Protein AF-A0A1Y2K9V8-F1 (afdb_monomer)

Sequence (114 aa):
MLRTIYGKGIRYCSYVYDFGDNWLHKIEIEGSEAIDPNSRYPHLVTGKRRCPPEDVGGILGYHGFLEAIKDINHPEHGAWMEWSDGQFDPEEFDRDAINSSLALWYDQFSERNS

Nearest PDB structures (foldseek):
  2i1s-assembly1_A  TM=9.452E-01  e=1.992E-06  Methanosarcina mazei Go1
  2i1s-assembly2_B  TM=9.538E-01  e=2.353E-05  Methanosarcina mazei Go1

InterPro domains:
  IPR012912 Plasmid pRiA4b, Orf3-like domain [PF07929] (8-96)
  IPR012912 Plasmid pRiA4b, Orf3-like domain [PTHR41878] (13-101)
  IPR024047 MM3350-like superfamily [G3DSA:3.10.290.30] (2-100)
  IPR024047 MM3350-like superfamily [SSF159941] (9-99)

Mean predicted aligned error: 4.98 Å

pLDDT: mean 91.46, std 7.42, range [55.88, 97.31]

Foldseek 3Di:
DVVVCVVVVNFWDWDFDDPQQGDIDIDGHPDDDDDDPVDFPDADPDDWWDDQDPPCRHPVSSVVLVVLCVDPPPPCVVVSCVVVVVDDDRGDDDRVVVRVVSVVVRVVVVVVVD

Structure (mmCIF, N/CA/C/O backbone):
data_AF-A0A1Y2K9V8-F1
#
_entry.id   AF-A0A1Y2K9V8-F1
#
loop_
_atom_site.group_PDB
_atom_site.id
_atom_site.type_symbol
_atom_site.label_atom_id
_atom_site.label_alt_id
_atom_site.label_comp_id
_atom_site.label_asym_id
_atom_site.label_entity_id
_atom_site.label_seq_id
_atom_site.pdbx_PDB_ins_code
_atom_site.Cartn_x
_atom_site.Cartn_y
_atom_site.Cartn_z
_atom_site.occupancy
_atom_site.B_iso_or_equiv
_atom_site.auth_seq_id
_atom_site.auth_comp_id
_atom_site.auth_asym_id
_atom_site.auth_atom_id
_atom_site.pdbx_PDB_model_num
ATOM 1 N N . MET A 1 1 ? -3.940 8.535 21.988 1.00 61.41 1 MET A N 1
ATOM 2 C CA . MET A 1 1 ? -3.791 9.479 20.858 1.00 61.41 1 MET A CA 1
ATOM 3 C C . MET A 1 1 ? -4.987 9.417 19.902 1.00 61.41 1 MET A C 1
ATOM 5 O O . MET A 1 1 ? -5.745 10.377 19.877 1.00 61.41 1 MET A O 1
ATOM 9 N N . LEU A 1 2 ? -5.250 8.296 19.212 1.00 70.81 2 LEU A N 1
ATOM 10 C CA . LEU A 1 2 ? -6.389 8.165 18.275 1.00 70.81 2 LEU A CA 1
ATOM 11 C C . LEU A 1 2 ? -7.772 8.366 18.923 1.00 70.81 2 LEU A C 1
ATOM 13 O O . LEU A 1 2 ? -8.585 9.124 18.405 1.00 70.81 2 LEU A O 1
ATOM 17 N N . ARG A 1 3 ? -8.022 7.796 20.111 1.00 71.06 3 ARG A N 1
ATOM 18 C CA . ARG A 1 3 ? -9.288 7.999 20.849 1.00 71.06 3 ARG A CA 1
ATOM 19 C C . ARG A 1 3 ? -9.567 9.473 21.174 1.00 71.06 3 ARG A C 1
ATOM 21 O O . ARG A 1 3 ? -10.711 9.909 21.148 1.00 71.06 3 ARG A O 1
ATOM 28 N N . THR A 1 4 ? -8.519 10.250 21.449 1.00 76.44 4 THR A N 1
ATOM 29 C CA . THR A 1 4 ? -8.615 11.695 21.708 1.00 76.44 4 THR A CA 1
ATOM 30 C C . THR A 1 4 ? -8.966 12.463 20.436 1.00 76.44 4 THR A C 1
ATOM 32 O O . THR A 1 4 ? -9.789 13.369 20.482 1.00 76.44 4 THR A O 1
ATOM 35 N N . ILE A 1 5 ? -8.362 12.092 19.304 1.00 79.50 5 ILE A N 1
ATOM 36 C CA . ILE A 1 5 ? -8.638 12.678 17.985 1.00 79.50 5 ILE A CA 1
ATOM 37 C C . ILE A 1 5 ? -10.096 12.400 17.592 1.00 79.50 5 ILE A C 1
ATOM 39 O O . ILE A 1 5 ? -10.843 13.332 17.298 1.00 79.50 5 ILE A O 1
ATOM 43 N N . TYR A 1 6 ? -10.539 11.148 17.715 1.00 81.81 6 TYR A N 1
ATOM 44 C CA . TYR A 1 6 ? -11.922 10.754 17.445 1.00 81.81 6 TYR A CA 1
ATOM 45 C C . TYR A 1 6 ? -12.932 11.434 18.385 1.00 81.81 6 TYR A C 1
ATOM 47 O O . TYR A 1 6 ? -13.976 11.915 17.939 1.00 81.81 6 TYR A O 1
ATOM 55 N N . GLY A 1 7 ? -12.608 11.544 19.680 1.00 82.19 7 GLY A N 1
ATOM 56 C CA . GLY A 1 7 ? -13.429 12.250 20.669 1.00 82.19 7 GLY A CA 1
ATOM 57 C C . GLY A 1 7 ? -13.557 13.756 20.409 1.00 82.19 7 GLY A C 1
ATOM 58 O O . GLY A 1 7 ? -14.557 14.354 20.789 1.00 82.19 7 GLY A O 1
ATOM 59 N N . LYS A 1 8 ? -12.593 14.362 19.703 1.00 86.88 8 LYS A N 1
ATOM 60 C CA . LYS A 1 8 ? -12.651 15.757 19.230 1.00 86.88 8 LYS A CA 1
ATOM 61 C C . LYS A 1 8 ? -13.478 15.936 17.947 1.00 86.88 8 LYS A C 1
ATOM 63 O O . LYS A 1 8 ? -13.493 17.027 17.389 1.00 86.88 8 LYS A O 1
ATOM 68 N N . GLY A 1 9 ? -14.139 14.884 17.463 1.00 87.69 9 GLY A N 1
ATOM 69 C CA . GLY A 1 9 ? -14.950 14.923 16.243 1.00 87.69 9 GLY A CA 1
ATOM 70 C C . GLY A 1 9 ? -14.146 14.806 14.946 1.00 87.69 9 GLY A C 1
ATOM 71 O O . GLY A 1 9 ? -14.730 14.875 13.870 1.00 87.69 9 GLY A O 1
ATOM 72 N N . ILE A 1 10 ? -12.829 14.591 15.016 1.00 90.19 10 ILE A N 1
ATOM 73 C CA . ILE A 1 10 ? -12.015 14.350 13.821 1.00 90.19 10 ILE A CA 1
ATOM 74 C C . ILE A 1 10 ? -12.344 12.947 13.300 1.00 90.19 10 ILE A C 1
ATOM 76 O O . ILE A 1 10 ? -12.396 11.978 14.065 1.00 90.19 10 ILE A O 1
ATOM 80 N N . ARG A 1 11 ? -12.605 12.857 11.996 1.00 91.06 11 ARG A N 1
ATOM 81 C CA . ARG A 1 11 ? -12.973 11.612 11.306 1.00 91.06 11 ARG A CA 1
ATOM 82 C C . ARG A 1 11 ? -12.023 11.239 10.180 1.00 91.06 11 ARG A C 1
ATOM 84 O O . ARG A 1 11 ? -12.023 10.092 9.769 1.00 91.06 11 ARG A O 1
ATOM 91 N N . T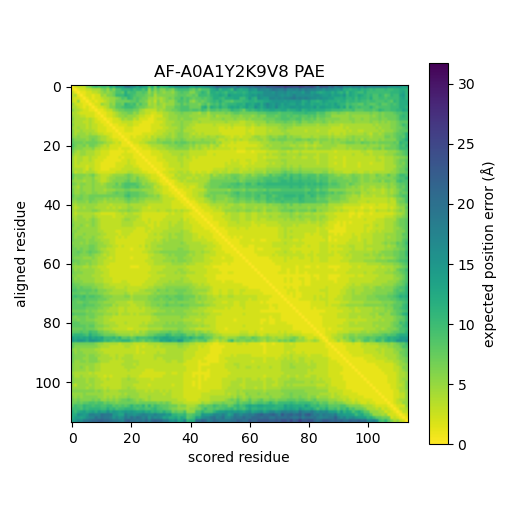YR A 1 12 ? -11.197 12.172 9.720 1.00 93.38 12 TYR A N 1
ATOM 92 C CA . TYR A 1 12 ? -10.247 11.942 8.643 1.00 93.38 12 TYR A CA 1
ATOM 93 C C . TYR A 1 12 ? -8.903 12.597 8.956 1.00 93.38 12 TYR A C 1
ATOM 95 O O . TYR A 1 12 ? -8.846 13.655 9.587 1.00 93.38 12 TYR A O 1
ATOM 103 N N . CYS A 1 13 ? -7.824 11.984 8.486 1.00 93.56 13 CYS A N 1
ATOM 104 C CA . CYS A 1 13 ? -6.521 12.620 8.364 1.00 93.56 13 CYS A CA 1
ATOM 105 C C . CYS A 1 13 ? -5.809 12.129 7.104 1.00 93.56 13 CYS A C 1
ATOM 107 O O . CYS A 1 13 ? -6.119 11.065 6.568 1.00 93.56 13 CYS A O 1
ATOM 109 N N . SER A 1 14 ? -4.857 12.924 6.633 1.00 94.94 14 SER A N 1
ATOM 110 C CA . SER A 1 14 ? -3.952 12.518 5.566 1.00 94.94 14 SER A CA 1
ATOM 111 C C . SER A 1 14 ? -2.610 12.123 6.165 1.00 94.94 14 SER A C 1
ATOM 113 O O . SER A 1 14 ? -2.130 12.773 7.096 1.00 94.94 14 SER A O 1
ATOM 115 N N . TYR A 1 15 ? -2.009 11.076 5.621 1.00 93.81 15 TYR A N 1
ATOM 116 C CA . TYR A 1 15 ? -0.691 10.590 5.988 1.00 93.81 15 TYR A CA 1
ATOM 117 C C . TYR A 1 15 ? 0.172 10.529 4.733 1.00 93.81 15 TYR A C 1
ATOM 119 O O . TYR A 1 15 ? -0.216 9.892 3.760 1.00 93.81 15 TYR A O 1
ATOM 127 N N . VAL A 1 16 ? 1.307 11.224 4.750 1.00 95.81 16 VAL A N 1
ATOM 128 C CA . VAL A 1 16 ? 2.312 11.116 3.692 1.00 95.81 16 VAL A CA 1
ATOM 129 C C . VAL A 1 16 ? 3.337 10.085 4.138 1.00 95.81 16 VAL A C 1
ATOM 131 O O . VAL A 1 16 ? 3.973 10.264 5.180 1.00 95.81 16 VAL A O 1
ATOM 134 N N . TYR A 1 17 ? 3.454 9.016 3.362 1.00 92.88 17 TYR A N 1
ATOM 135 C CA . TYR A 1 17 ? 4.492 8.004 3.481 1.00 92.88 17 TYR A CA 1
ATOM 136 C C . TYR A 1 17 ? 5.520 8.201 2.371 1.00 92.88 17 TYR A C 1
ATOM 138 O O . TYR A 1 17 ? 5.136 8.557 1.262 1.00 92.88 17 TYR A O 1
ATOM 146 N N . ASP A 1 18 ? 6.792 7.979 2.707 1.00 90.62 18 ASP A N 1
ATOM 147 C CA . ASP A 1 18 ? 7.958 8.231 1.859 1.00 90.62 18 ASP A CA 1
ATOM 148 C C . ASP A 1 18 ? 7.982 9.643 1.234 1.00 90.62 18 ASP A C 1
ATOM 150 O O . ASP A 1 18 ? 7.241 9.979 0.318 1.00 90.62 18 ASP A O 1
ATOM 154 N N . PHE A 1 19 ? 8.867 10.513 1.723 1.00 90.06 19 PHE A N 1
ATOM 155 C CA . PHE A 1 19 ? 8.978 11.870 1.179 1.00 90.06 19 PHE A CA 1
ATOM 156 C C . PHE A 1 19 ? 9.642 11.933 -0.205 1.00 90.06 19 PHE A C 1
ATOM 158 O O . PHE A 1 19 ? 9.616 13.005 -0.810 1.00 90.06 19 PHE A O 1
ATOM 165 N N . GLY A 1 20 ? 10.214 10.830 -0.701 1.00 92.56 20 GLY A N 1
ATOM 166 C CA . GLY A 1 20 ? 10.619 10.687 -2.098 1.00 92.56 20 GLY A CA 1
ATOM 167 C C . GLY A 1 20 ? 9.400 10.520 -3.002 1.00 92.56 20 GLY A C 1
ATOM 168 O O . GLY A 1 20 ? 9.080 11.419 -3.781 1.00 92.56 20 GLY A O 1
ATOM 169 N N . ASP A 1 21 ? 8.683 9.408 -2.840 1.00 92.94 21 ASP A N 1
ATOM 170 C CA . ASP A 1 21 ? 7.552 9.034 -3.700 1.00 92.94 21 ASP A CA 1
ATOM 171 C C . ASP A 1 21 ? 6.228 9.747 -3.366 1.00 92.94 21 ASP A C 1
ATOM 173 O O . ASP A 1 21 ? 5.307 9.809 -4.188 1.00 92.94 21 ASP A O 1
ATOM 177 N N . ASN A 1 22 ? 6.142 10.346 -2.177 1.00 94.38 22 ASN A N 1
ATOM 178 C CA . ASN A 1 22 ? 5.038 11.171 -1.691 1.00 94.38 22 ASN A CA 1
ATOM 179 C C . ASN A 1 22 ? 3.677 10.447 -1.712 1.00 94.38 22 ASN A C 1
ATOM 181 O O . ASN A 1 22 ? 2.665 10.975 -2.192 1.00 94.38 22 ASN A O 1
ATOM 185 N N . TRP A 1 23 ? 3.636 9.235 -1.154 1.00 95.44 23 TRP A N 1
ATOM 186 C CA . TRP A 1 23 ? 2.417 8.439 -1.037 1.00 95.44 23 TRP A CA 1
ATOM 187 C C . TRP A 1 23 ? 1.436 9.073 -0.053 1.00 95.44 23 TRP A C 1
ATOM 189 O O . TRP A 1 23 ? 1.628 9.055 1.162 1.00 95.44 23 TRP A O 1
ATOM 199 N N . LEU A 1 24 ? 0.345 9.635 -0.577 1.00 95.00 24 LEU A N 1
ATOM 200 C CA . LEU A 1 24 ? -0.697 10.265 0.227 1.00 95.00 24 LEU A CA 1
ATOM 201 C C . LEU A 1 24 ? -1.814 9.270 0.565 1.00 95.00 24 LEU A C 1
ATOM 203 O O . LEU A 1 24 ? -2.699 8.998 -0.246 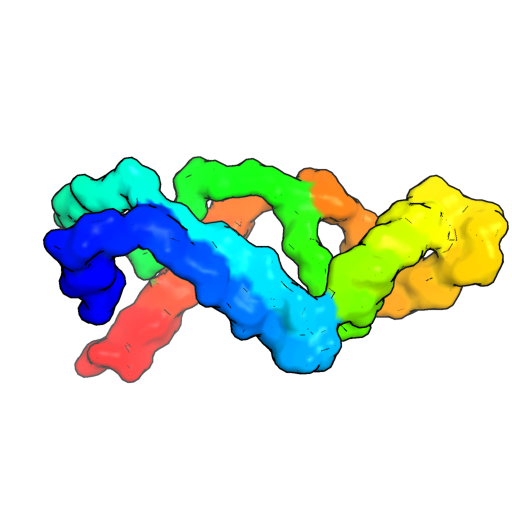1.00 95.00 24 LEU A O 1
ATOM 207 N N . HIS A 1 25 ? -1.829 8.791 1.803 1.00 94.81 25 HIS A N 1
ATOM 208 C CA . HIS A 1 25 ? -2.896 7.957 2.342 1.00 94.81 25 HIS A CA 1
ATOM 209 C C . HIS A 1 25 ? -3.975 8.811 3.008 1.00 94.81 25 HIS A C 1
ATOM 211 O O . HIS A 1 25 ? -3.694 9.628 3.886 1.00 94.81 25 HIS A O 1
ATOM 217 N N . LYS A 1 26 ? -5.238 8.581 2.643 1.00 95.94 26 LYS A N 1
ATOM 218 C CA . LYS A 1 26 ? -6.389 9.071 3.409 1.00 95.94 26 LYS A CA 1
ATOM 219 C C . LYS A 1 26 ? -6.746 8.028 4.465 1.00 95.94 26 LYS A C 1
ATOM 221 O O . LYS A 1 26 ? -7.076 6.897 4.123 1.00 95.94 26 LYS A O 1
ATOM 226 N N . ILE A 1 27 ? -6.727 8.423 5.732 1.00 95.00 27 ILE A N 1
ATOM 227 C CA . ILE A 1 27 ? -7.166 7.599 6.858 1.00 95.00 27 ILE A CA 1
ATOM 228 C C . ILE A 1 27 ? -8.513 8.135 7.329 1.00 95.00 27 ILE A C 1
ATOM 230 O O . ILE A 1 27 ? -8.644 9.324 7.621 1.00 95.00 27 ILE A O 1
ATOM 234 N N . GLU A 1 28 ? -9.508 7.259 7.409 1.00 94.62 28 GLU A N 1
ATOM 235 C CA . GLU A 1 28 ? -10.864 7.585 7.843 1.00 94.62 28 GLU A CA 1
ATOM 236 C C . GLU A 1 28 ? -11.269 6.697 9.022 1.00 94.62 28 GLU A C 1
ATOM 238 O O . GLU A 1 28 ? -10.993 5.500 9.038 1.00 94.62 28 GLU A O 1
ATOM 243 N N . ILE A 1 29 ? -11.888 7.300 10.038 1.00 93.00 29 ILE A N 1
ATOM 244 C CA . ILE A 1 29 ? -12.396 6.596 11.213 1.00 93.00 29 ILE A CA 1
ATOM 245 C C . ILE A 1 29 ? -13.898 6.407 11.030 1.00 93.00 29 ILE A C 1
ATOM 247 O O . ILE A 1 29 ? -14.679 7.332 11.264 1.00 93.00 29 ILE A O 1
ATOM 251 N N . GLU A 1 30 ? -14.284 5.198 10.638 1.00 91.25 30 GLU A N 1
ATOM 252 C CA . GLU A 1 30 ? -15.679 4.837 10.361 1.00 91.25 30 GLU A CA 1
ATOM 253 C C . GLU A 1 30 ? -16.491 4.575 11.639 1.00 91.25 30 GLU A C 1
ATOM 255 O O . GLU A 1 30 ? -17.707 4.755 11.663 1.00 91.25 30 GLU A O 1
ATOM 260 N N . GLY A 1 31 ? -15.826 4.203 12.736 1.00 87.50 31 GLY A N 1
ATOM 261 C CA . GLY A 1 31 ? -16.486 3.909 14.002 1.00 87.50 31 GLY A CA 1
ATOM 262 C C . GLY A 1 31 ? -15.515 3.550 15.121 1.00 87.50 31 GLY A C 1
ATOM 263 O O . GLY A 1 31 ? -14.296 3.648 14.984 1.00 87.50 31 GLY A O 1
ATOM 264 N N . SER A 1 32 ? -16.074 3.148 16.260 1.00 87.38 32 SER A N 1
ATOM 265 C CA . SER A 1 32 ? -15.312 2.631 17.395 1.00 87.38 32 SER A CA 1
ATOM 266 C C . SER A 1 32 ? -16.126 1.576 18.125 1.00 87.38 32 SER A C 1
ATOM 268 O O . SER A 1 32 ? -17.263 1.850 18.510 1.00 87.38 32 SER A O 1
ATOM 270 N N . GLU A 1 33 ? -15.519 0.426 18.381 1.00 86.69 33 GLU A N 1
ATOM 271 C CA . GLU A 1 33 ? -16.138 -0.682 19.105 1.00 86.69 33 GLU A CA 1
ATOM 272 C C . GLU A 1 33 ? -15.364 -0.988 20.391 1.00 86.69 33 GLU A C 1
ATOM 274 O O . GLU A 1 33 ? -14.251 -0.493 20.607 1.00 86.69 33 GLU A O 1
ATOM 279 N N . ALA A 1 34 ? -15.979 -1.764 21.285 1.00 87.81 34 ALA A N 1
ATOM 280 C CA . ALA A 1 34 ? -15.285 -2.270 22.461 1.00 87.81 34 ALA A CA 1
ATOM 281 C C . ALA A 1 34 ? -14.202 -3.271 22.032 1.00 87.81 34 ALA A C 1
ATOM 283 O O . ALA A 1 34 ? -14.402 -4.048 21.103 1.00 87.81 34 ALA A O 1
ATOM 284 N N . ILE A 1 35 ? -13.061 -3.252 22.723 1.00 88.75 35 ILE A N 1
ATOM 285 C CA . ILE A 1 35 ? -11.984 -4.220 22.492 1.00 88.75 35 ILE A CA 1
ATOM 286 C C . ILE A 1 35 ? -12.478 -5.600 22.927 1.00 88.75 35 ILE A C 1
ATOM 288 O O . ILE A 1 35 ? -12.924 -5.756 24.065 1.00 88.75 35 ILE A O 1
ATOM 292 N N . ASP A 1 36 ? -12.356 -6.592 22.049 1.00 90.69 36 ASP A N 1
ATOM 293 C CA . ASP A 1 36 ? -12.521 -7.992 22.427 1.00 90.69 36 ASP A CA 1
ATOM 294 C C . ASP A 1 36 ? -11.203 -8.510 23.031 1.00 90.69 36 ASP A C 1
ATOM 296 O O . ASP A 1 36 ? -10.191 -8.550 22.327 1.00 90.69 36 ASP A O 1
ATOM 300 N N . PRO A 1 37 ? -11.179 -8.911 24.317 1.00 87.88 37 PRO A N 1
ATOM 301 C CA . PRO A 1 37 ? -9.963 -9.385 24.974 1.00 87.88 37 PRO A CA 1
ATOM 302 C C . PRO A 1 37 ? -9.420 -10.698 24.391 1.00 87.88 37 PRO A C 1
ATOM 304 O O . PRO A 1 37 ? -8.274 -11.042 24.667 1.00 87.88 37 PRO A O 1
ATOM 307 N N . ASN A 1 38 ? -10.216 -11.430 23.606 1.00 88.56 38 ASN A N 1
ATOM 308 C CA . ASN A 1 38 ? -9.788 -12.673 22.963 1.00 88.56 38 ASN A CA 1
ATOM 309 C C . ASN A 1 38 ? -9.275 -12.462 21.531 1.00 88.56 38 ASN A C 1
ATOM 311 O O . ASN A 1 38 ? -8.777 -13.404 20.912 1.00 88.56 38 ASN A O 1
ATOM 315 N N . SER A 1 39 ? -9.390 -11.244 20.997 1.00 88.75 39 SER A N 1
ATOM 316 C CA . SER A 1 39 ? -8.963 -10.909 19.643 1.00 88.75 39 SER A CA 1
ATOM 317 C C . SER A 1 39 ? -7.531 -10.379 19.614 1.00 88.75 39 SER A C 1
ATOM 319 O O . SER A 1 39 ? -7.097 -9.628 20.487 1.00 88.75 39 SER A O 1
ATOM 321 N N . ARG A 1 40 ? -6.798 -10.734 18.556 1.00 89.31 40 ARG A N 1
ATOM 322 C CA . ARG A 1 40 ? -5.489 -10.150 18.241 1.00 89.31 40 ARG A CA 1
ATOM 323 C C . ARG A 1 40 ? -5.681 -8.937 17.334 1.00 89.31 40 ARG A C 1
ATOM 325 O O . ARG A 1 40 ? -6.465 -8.985 16.385 1.00 89.31 40 ARG A O 1
ATOM 332 N N . TYR A 1 41 ? -4.963 -7.856 17.626 1.00 90.56 41 TYR A N 1
ATOM 333 C CA . TYR A 1 41 ? -5.028 -6.611 16.861 1.00 90.56 41 TYR A CA 1
ATOM 334 C C . TYR A 1 41 ? -3.632 -6.185 16.389 1.00 90.56 41 TYR A C 1
ATOM 336 O O . TYR A 1 41 ? -2.676 -6.330 17.146 1.00 90.56 41 TYR A O 1
ATOM 344 N N . PRO A 1 42 ? -3.507 -5.582 15.197 1.00 92.94 42 PRO A N 1
ATOM 345 C CA . PRO A 1 42 ? -4.576 -5.302 14.235 1.00 92.94 42 PRO A CA 1
ATOM 346 C C . PRO A 1 42 ? -5.009 -6.557 13.455 1.00 92.94 42 PRO A C 1
ATOM 348 O O . PRO A 1 42 ? -4.258 -7.521 13.355 1.00 92.94 42 PRO A O 1
ATOM 351 N N . HIS A 1 43 ? -6.207 -6.522 12.870 1.00 91.75 43 HIS A N 1
ATOM 352 C CA . HIS A 1 43 ? -6.642 -7.494 11.866 1.00 91.75 43 HIS A CA 1
ATOM 353 C C . HIS A 1 43 ? -7.318 -6.774 10.697 1.00 91.75 43 HIS A C 1
ATOM 355 O O . HIS A 1 43 ? -7.974 -5.744 10.861 1.00 91.75 43 HIS A O 1
ATOM 361 N N . LEU A 1 44 ? -7.150 -7.325 9.503 1.00 94.81 44 LEU A N 1
ATOM 362 C CA . LEU A 1 44 ? -7.714 -6.825 8.264 1.00 94.81 44 LEU A CA 1
ATOM 363 C C . LEU A 1 44 ? -9.155 -7.326 8.095 1.00 94.81 44 LEU A C 1
ATOM 365 O O . LEU A 1 44 ? -9.417 -8.525 7.915 1.00 94.81 44 LEU A O 1
ATOM 369 N N . VAL A 1 45 ? -10.101 -6.387 8.120 1.00 94.00 45 VAL A N 1
ATOM 370 C CA . VAL A 1 45 ? -11.528 -6.664 7.889 1.00 94.00 45 VAL A CA 1
ATOM 371 C C . VAL A 1 45 ? -11.806 -6.853 6.399 1.00 94.00 45 VAL A C 1
ATOM 373 O O . VAL A 1 45 ? -12.432 -7.832 6.007 1.00 94.00 45 VAL A O 1
ATOM 376 N N . THR A 1 46 ? -11.312 -5.938 5.567 1.00 95.06 46 THR A N 1
ATOM 377 C CA . THR A 1 46 ? -11.500 -5.946 4.114 1.00 95.06 46 THR A CA 1
ATOM 378 C C . THR A 1 46 ? -10.363 -5.199 3.424 1.00 95.06 46 THR A C 1
ATOM 380 O O . THR A 1 46 ? -9.657 -4.415 4.056 1.00 95.06 46 THR A O 1
ATOM 383 N N . GLY A 1 47 ? -10.195 -5.433 2.129 1.00 95.25 47 GLY A N 1
ATOM 384 C CA . GLY A 1 47 ? -9.217 -4.763 1.286 1.00 95.25 47 GLY A CA 1
ATOM 385 C C . GLY A 1 47 ? -9.341 -5.235 -0.156 1.00 95.25 47 GLY A C 1
ATOM 386 O O . GLY A 1 47 ? -10.181 -6.076 -0.479 1.00 95.25 47 GLY A O 1
A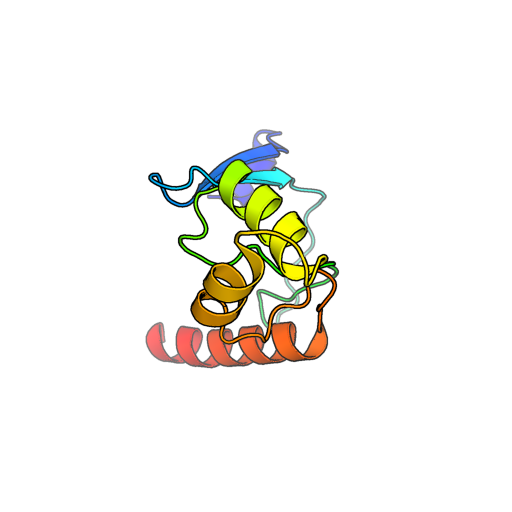TOM 387 N N . LYS A 1 48 ? -8.540 -4.640 -1.032 1.00 96.69 48 LYS A N 1
ATOM 388 C CA . LYS A 1 48 ? -8.464 -5.019 -2.440 1.00 96.69 48 LYS A CA 1
ATOM 389 C C . LYS A 1 48 ? -7.159 -4.526 -3.035 1.00 96.69 48 LYS A C 1
ATOM 391 O O . LYS A 1 48 ? -6.706 -3.447 -2.646 1.00 96.69 48 LYS A O 1
ATOM 396 N N . ARG A 1 49 ? -6.707 -5.242 -4.067 1.00 96.38 49 ARG A N 1
ATOM 397 C CA . ARG A 1 49 ? -5.544 -4.915 -4.898 1.00 96.38 49 ARG A CA 1
ATOM 398 C C . ARG A 1 49 ? -4.233 -4.957 -4.117 1.00 96.38 49 ARG A C 1
ATOM 400 O O . ARG A 1 49 ? -4.203 -4.821 -2.891 1.00 96.38 49 ARG A O 1
ATOM 407 N N . ARG A 1 50 ? -3.144 -5.123 -4.853 1.00 95.19 50 ARG A N 1
ATOM 408 C CA . ARG A 1 50 ? -1.796 -5.108 -4.299 1.00 95.19 50 ARG A CA 1
ATOM 409 C C . ARG A 1 50 ? -1.364 -3.669 -4.031 1.00 95.19 50 ARG A C 1
ATOM 411 O O . ARG A 1 50 ? -1.711 -2.754 -4.781 1.00 95.19 50 ARG A O 1
ATOM 418 N N . CYS A 1 51 ? -0.603 -3.462 -2.958 1.00 93.38 51 CYS A N 1
ATOM 419 C CA . CYS A 1 51 ? 0.051 -2.179 -2.703 1.00 93.38 51 CYS A CA 1
ATOM 420 C C . CYS A 1 51 ? 1.032 -1.857 -3.849 1.00 93.38 51 CYS A C 1
ATOM 422 O O . CYS A 1 51 ? 1.657 -2.791 -4.366 1.00 93.38 51 CYS A O 1
ATOM 424 N N . PRO A 1 52 ? 1.191 -0.580 -4.255 1.00 94.62 52 PRO A N 1
ATOM 425 C CA . PRO A 1 52 ? 2.300 -0.191 -5.118 1.00 94.62 52 PRO A CA 1
ATOM 426 C C . PRO A 1 52 ? 3.633 -0.704 -4.551 1.00 94.62 52 PRO A C 1
ATOM 428 O O . PRO A 1 52 ? 3.790 -0.702 -3.326 1.00 94.62 52 PRO A O 1
ATOM 431 N N . PRO A 1 53 ? 4.564 -1.174 -5.400 1.00 94.12 53 PRO A N 1
ATOM 432 C CA . PRO A 1 53 ? 5.914 -1.496 -4.956 1.00 94.12 53 PRO A CA 1
ATOM 433 C C . PRO A 1 53 ? 6.597 -0.270 -4.340 1.00 94.12 53 PRO A C 1
ATOM 435 O O . PRO A 1 53 ? 6.350 0.857 -4.775 1.00 94.12 53 PRO A O 1
ATOM 438 N N . GLU A 1 54 ? 7.461 -0.502 -3.355 1.00 93.00 54 GLU A N 1
ATOM 439 C CA . GLU A 1 54 ? 8.342 0.539 -2.816 1.00 93.00 54 GLU A CA 1
ATOM 440 C C . GLU A 1 54 ? 9.261 1.086 -3.917 1.00 93.00 54 GLU A C 1
ATOM 442 O O . GLU A 1 54 ? 9.608 0.363 -4.856 1.00 93.00 54 GLU A O 1
ATOM 447 N N . ASP A 1 55 ? 9.639 2.361 -3.803 1.00 93.75 55 ASP A N 1
ATOM 448 C CA . ASP A 1 55 ? 10.576 3.054 -4.700 1.00 93.75 55 ASP A CA 1
ATOM 449 C C . ASP A 1 55 ? 10.199 3.024 -6.201 1.00 93.75 55 ASP A C 1
ATOM 451 O O . ASP A 1 55 ? 11.047 3.210 -7.077 1.00 93.75 55 ASP A O 1
ATOM 455 N N . VAL A 1 56 ? 8.923 2.795 -6.535 1.00 95.06 56 VAL A N 1
ATOM 456 C CA . VAL A 1 56 ? 8.443 2.763 -7.931 1.00 95.06 56 VAL A CA 1
ATOM 457 C C . VAL A 1 56 ? 8.380 4.161 -8.563 1.00 95.06 56 VAL A C 1
ATOM 459 O O . VAL A 1 56 ? 8.151 4.278 -9.766 1.00 95.06 56 VAL A O 1
ATOM 462 N N . GLY A 1 57 ? 8.578 5.233 -7.787 1.00 94.81 57 GLY A N 1
ATOM 463 C CA . GLY A 1 57 ? 8.542 6.618 -8.266 1.00 94.81 57 GLY A CA 1
ATOM 464 C C . GLY A 1 57 ? 7.183 7.288 -8.053 1.00 94.81 57 GLY A C 1
ATOM 465 O O . GLY A 1 57 ? 6.717 8.072 -8.892 1.00 94.81 57 GLY A O 1
ATOM 466 N N 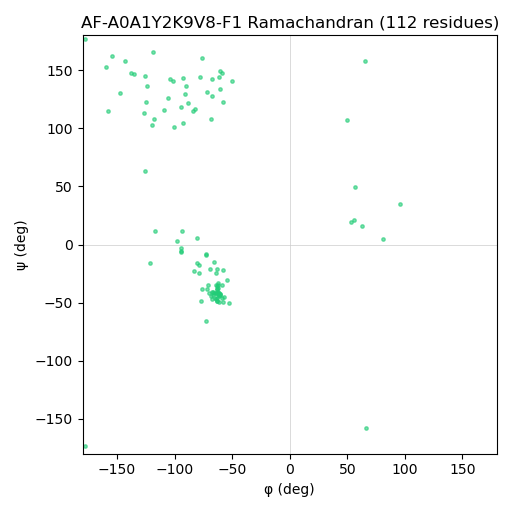. GLY A 1 58 ? 6.508 6.943 -6.959 1.00 95.44 58 GLY A N 1
ATOM 467 C CA . GLY A 1 58 ? 5.228 7.520 -6.567 1.00 95.44 58 GLY A CA 1
ATOM 468 C C . GLY A 1 58 ? 4.091 7.184 -7.528 1.00 95.44 58 GLY A C 1
ATOM 469 O O . GLY A 1 58 ? 4.129 6.215 -8.289 1.00 95.44 58 GLY A O 1
ATOM 470 N N . ILE A 1 59 ? 3.042 8.011 -7.508 1.00 95.56 59 ILE A N 1
ATOM 471 C CA . ILE A 1 59 ? 1.825 7.784 -8.306 1.00 95.56 59 ILE A CA 1
ATOM 472 C C . ILE A 1 59 ? 2.145 7.684 -9.804 1.00 95.56 59 ILE A C 1
ATOM 474 O O . ILE A 1 59 ? 1.638 6.791 -10.480 1.00 95.56 59 ILE A O 1
ATOM 478 N N . LEU A 1 60 ? 2.983 8.585 -10.329 1.00 95.69 60 LEU A N 1
ATOM 479 C CA . LEU A 1 60 ? 3.325 8.602 -11.754 1.00 95.69 60 LEU A CA 1
ATOM 480 C C . LEU A 1 60 ? 4.157 7.380 -12.148 1.00 95.69 60 LEU A C 1
ATOM 482 O O . LEU A 1 60 ? 3.847 6.746 -13.156 1.00 95.69 60 LEU A O 1
ATOM 486 N N . GLY A 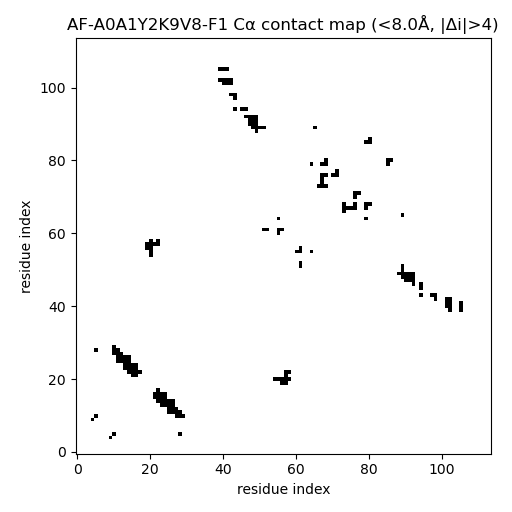1 61 ? 5.156 7.026 -11.336 1.00 96.12 61 GLY A N 1
ATOM 487 C CA . GLY A 1 61 ? 5.974 5.840 -11.558 1.00 96.12 61 GLY A CA 1
ATOM 488 C C . GLY A 1 61 ? 5.148 4.557 -11.530 1.00 96.12 61 GLY A C 1
ATOM 489 O O . GLY A 1 61 ? 5.229 3.751 -12.453 1.00 96.12 61 GLY A O 1
ATOM 490 N N . TYR A 1 62 ? 4.235 4.420 -10.564 1.00 97.12 62 TYR A N 1
ATOM 491 C CA . TYR A 1 62 ? 3.331 3.272 -10.501 1.00 97.12 62 TYR A CA 1
ATOM 492 C C . TYR A 1 62 ? 2.407 3.170 -11.721 1.00 97.12 62 TYR A C 1
ATOM 494 O O . TYR A 1 62 ? 2.197 2.076 -12.239 1.00 97.12 62 TYR A O 1
ATOM 502 N N . HIS A 1 63 ? 1.869 4.285 -12.222 1.00 96.75 63 HIS A N 1
ATOM 503 C CA . HIS A 1 63 ? 1.061 4.261 -13.444 1.00 96.75 63 HIS A CA 1
ATOM 504 C C . HIS A 1 63 ? 1.872 3.829 -14.672 1.00 96.75 63 HIS A C 1
ATOM 506 O O . HIS A 1 63 ? 1.417 2.943 -15.393 1.00 96.75 63 HIS A O 1
ATOM 512 N N . GLY A 1 64 ? 3.072 4.387 -14.867 1.00 96.81 64 GLY A N 1
ATOM 513 C CA . GLY A 1 64 ? 3.963 3.989 -15.963 1.00 96.81 64 GLY A CA 1
ATOM 514 C C . GLY A 1 64 ? 4.370 2.517 -15.872 1.00 96.81 64 GLY A C 1
ATOM 515 O O . GLY A 1 64 ? 4.309 1.789 -16.861 1.00 96.81 64 GLY A O 1
ATOM 516 N N . PHE A 1 65 ? 4.667 2.041 -14.663 1.00 97.31 65 PHE A N 1
ATOM 517 C CA . PHE A 1 65 ? 4.926 0.632 -14.391 1.00 97.31 65 PHE A CA 1
ATOM 518 C C . PHE A 1 65 ? 3.738 -0.258 -14.792 1.00 97.31 65 PHE A C 1
ATOM 520 O O . PHE A 1 65 ? 3.918 -1.224 -15.532 1.00 97.31 65 PHE A O 1
ATOM 527 N N . LEU A 1 66 ? 2.510 0.083 -14.376 1.00 96.88 66 LEU A N 1
ATOM 528 C CA . LEU A 1 66 ? 1.308 -0.681 -14.733 1.00 96.88 66 LEU A CA 1
ATOM 529 C C . LEU A 1 66 ? 1.026 -0.702 -16.239 1.00 96.88 66 LEU A C 1
ATOM 531 O O . LEU A 1 66 ? 0.485 -1.692 -16.734 1.00 96.88 66 LEU A O 1
ATOM 535 N N . GLU A 1 67 ? 1.317 0.385 -16.948 1.00 97.00 67 GLU A N 1
ATOM 536 C CA . GLU A 1 67 ? 1.192 0.449 -18.406 1.00 97.00 67 GLU A CA 1
ATOM 537 C C . GLU A 1 67 ? 2.225 -0.462 -19.073 1.00 97.00 67 GLU A C 1
ATOM 539 O O . GLU A 1 67 ? 1.863 -1.289 -19.913 1.00 97.00 67 GLU A O 1
ATOM 544 N N . ALA A 1 68 ? 3.481 -0.386 -18.632 1.00 96.50 68 ALA A N 1
ATOM 545 C CA . ALA A 1 68 ? 4.572 -1.155 -19.204 1.00 96.50 68 ALA A CA 1
ATOM 546 C C . ALA A 1 68 ? 4.413 -2.666 -18.997 1.00 96.50 68 ALA A C 1
ATOM 548 O O . ALA A 1 68 ? 4.570 -3.421 -19.952 1.00 96.50 68 ALA A O 1
ATOM 549 N N . ILE A 1 69 ? 4.062 -3.139 -17.795 1.00 95.50 69 ILE A N 1
ATOM 550 C CA . ILE A 1 69 ? 3.947 -4.589 -17.538 1.00 95.50 69 IL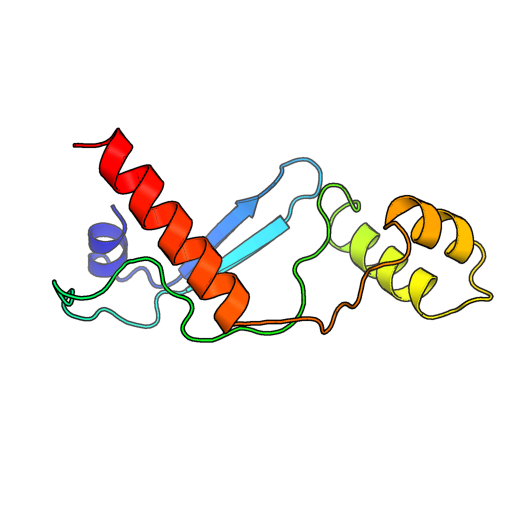E A CA 1
ATOM 551 C C . ILE A 1 69 ? 2.761 -5.241 -18.262 1.00 95.50 69 ILE A C 1
ATOM 553 O O . ILE A 1 69 ? 2.760 -6.452 -18.473 1.00 95.50 69 ILE A O 1
ATOM 557 N N . LYS A 1 70 ? 1.747 -4.458 -18.657 1.00 94.88 70 LYS A N 1
ATOM 558 C CA . LYS A 1 70 ? 0.562 -4.963 -19.371 1.00 94.88 70 LYS A CA 1
ATOM 559 C C . LYS A 1 70 ? 0.775 -5.117 -20.874 1.00 94.88 70 LYS A C 1
ATOM 561 O O . LYS A 1 70 ? 0.049 -5.892 -21.495 1.00 94.88 70 LYS A O 1
ATOM 566 N N . ASP A 1 71 ? 1.731 -4.398 -21.458 1.00 95.75 71 ASP A N 1
ATOM 567 C CA . ASP A 1 71 ? 2.032 -4.452 -22.889 1.00 95.75 71 ASP A CA 1
ATOM 568 C C . ASP A 1 71 ? 3.459 -4.952 -23.131 1.00 95.75 71 ASP A C 1
ATOM 570 O O . ASP A 1 71 ? 4.433 -4.233 -22.932 1.00 95.75 71 ASP A O 1
ATOM 574 N N . ILE A 1 72 ? 3.573 -6.185 -23.633 1.00 95.00 72 ILE A N 1
ATOM 575 C CA . ILE A 1 72 ? 4.845 -6.825 -24.006 1.00 95.00 72 ILE A CA 1
ATOM 576 C C . ILE A 1 72 ? 5.636 -6.033 -25.062 1.00 95.00 72 ILE A C 1
ATOM 578 O O . ILE A 1 72 ? 6.847 -6.206 -25.177 1.00 95.00 72 ILE A O 1
ATOM 582 N N . ASN A 1 73 ? 4.970 -5.171 -25.840 1.00 97.19 73 ASN A N 1
ATOM 583 C CA . ASN A 1 73 ? 5.603 -4.325 -26.851 1.00 97.19 73 ASN A CA 1
ATOM 584 C C . ASN A 1 73 ? 5.955 -2.928 -26.324 1.00 97.19 73 ASN A C 1
ATOM 586 O O . ASN A 1 73 ? 6.527 -2.132 -27.075 1.00 97.19 73 ASN A O 1
ATOM 590 N N . HIS A 1 74 ? 5.619 -2.607 -25.069 1.00 97.19 74 HIS A N 1
ATOM 591 C CA . HIS A 1 74 ? 5.978 -1.325 -24.484 1.00 97.19 74 HIS A CA 1
ATOM 592 C C . HIS 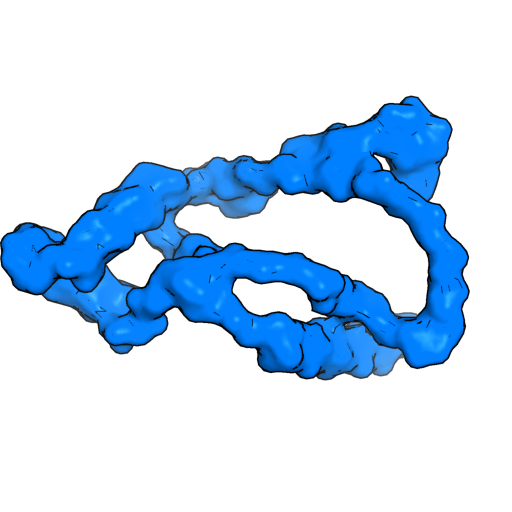A 1 74 ? 7.510 -1.184 -24.477 1.00 97.19 74 HIS A C 1
ATOM 594 O O . HIS A 1 74 ? 8.198 -2.117 -24.052 1.00 97.19 74 HIS A O 1
ATOM 600 N N . PRO A 1 75 ? 8.078 -0.037 -24.899 1.00 97.19 75 PRO A N 1
ATOM 601 C CA . PRO A 1 75 ? 9.530 0.140 -24.978 1.00 97.19 75 PRO A CA 1
ATOM 602 C C . PRO A 1 75 ? 10.264 -0.148 -23.662 1.00 97.19 75 PRO A C 1
ATOM 604 O O . PRO A 1 75 ? 11.400 -0.613 -23.672 1.00 97.19 75 PRO A O 1
ATOM 607 N N . GLU A 1 76 ? 9.598 0.100 -22.533 1.00 96.81 76 GLU A N 1
ATOM 608 C CA . GLU A 1 76 ? 10.141 -0.119 -21.187 1.00 96.81 76 GLU A CA 1
ATOM 609 C C . GLU A 1 76 ? 9.700 -1.447 -20.545 1.00 96.81 76 GLU A C 1
ATOM 611 O O . GLU A 1 76 ? 10.062 -1.705 -19.401 1.00 96.81 76 GLU A O 1
ATOM 616 N N . HIS A 1 77 ? 8.937 -2.305 -21.243 1.00 96.44 77 HIS A N 1
ATOM 617 C CA . HIS A 1 77 ? 8.408 -3.557 -20.677 1.00 96.44 77 HIS A CA 1
ATOM 618 C C . HIS A 1 77 ? 9.509 -4.417 -20.048 1.00 96.44 77 HIS A C 1
ATOM 620 O O . HIS A 1 77 ? 9.403 -4.824 -18.895 1.00 96.44 77 HIS A O 1
ATOM 626 N N . GLY A 1 78 ? 10.598 -4.654 -20.787 1.00 96.44 78 GLY A N 1
ATOM 627 C CA . GLY A 1 78 ? 11.706 -5.485 -20.313 1.00 96.44 78 GLY A CA 1
ATOM 628 C C . GLY A 1 78 ? 12.369 -4.939 -19.047 1.00 96.44 78 GLY A C 1
ATOM 629 O O . GLY A 1 78 ? 12.610 -5.702 -18.118 1.00 96.44 78 GLY A O 1
ATOM 630 N N . ALA A 1 79 ? 12.595 -3.622 -18.982 1.00 95.94 79 ALA A N 1
ATOM 631 C CA . ALA A 1 79 ? 13.209 -2.977 -17.822 1.00 95.94 79 ALA A CA 1
ATOM 632 C C . ALA A 1 79 ? 12.314 -3.076 -16.577 1.00 95.94 79 ALA A C 1
ATOM 634 O O . ALA A 1 79 ? 12.792 -3.390 -15.491 1.00 95.94 79 ALA A O 1
ATOM 635 N N . TRP A 1 80 ? 11.005 -2.870 -16.738 1.00 96.00 80 TRP A N 1
ATOM 636 C CA . TRP A 1 80 ? 10.050 -2.975 -15.636 1.00 96.00 80 TRP A CA 1
ATOM 637 C C . TRP A 1 80 ? 9.826 -4.413 -15.163 1.00 96.00 80 TRP A C 1
ATOM 639 O O . TRP A 1 80 ? 9.658 -4.645 -13.965 1.00 96.00 80 TRP A O 1
ATOM 649 N N . MET A 1 81 ? 9.859 -5.390 -16.071 1.00 94.94 81 MET A N 1
ATOM 650 C CA . MET A 1 81 ? 9.802 -6.805 -15.699 1.00 94.94 81 MET A CA 1
ATOM 651 C C . MET A 1 81 ? 11.059 -7.235 -14.944 1.00 94.94 81 MET A C 1
ATOM 653 O O . MET A 1 81 ? 10.937 -7.939 -13.950 1.00 94.94 81 MET A O 1
ATOM 657 N N . GLU A 1 82 ? 12.245 -6.787 -15.362 1.00 95.12 82 GLU A N 1
ATOM 658 C CA . GLU A 1 82 ? 13.489 -7.046 -14.625 1.00 95.12 82 GLU A CA 1
ATOM 659 C C . GLU A 1 82 ? 13.456 -6.406 -13.232 1.00 95.12 82 GLU A C 1
ATOM 661 O O . GLU A 1 82 ? 13.745 -7.072 -12.245 1.00 95.12 82 GLU A O 1
ATOM 666 N N . TRP A 1 83 ? 13.032 -5.145 -13.135 1.00 94.94 83 TRP A N 1
ATOM 667 C CA . TRP A 1 83 ? 12.966 -4.424 -11.863 1.00 94.94 83 TRP A CA 1
ATOM 668 C C . TRP A 1 83 ? 11.973 -5.033 -10.859 1.00 94.94 83 TRP A C 1
ATOM 670 O O . TRP A 1 83 ? 12.221 -5.018 -9.657 1.00 94.94 83 TRP A O 1
ATOM 680 N N . SER A 1 84 ? 10.853 -5.580 -11.342 1.00 92.56 84 SER A N 1
ATOM 681 C CA . SER A 1 84 ? 9.795 -6.170 -10.505 1.00 92.56 84 SER A CA 1
ATOM 682 C C . SER A 1 84 ? 9.928 -7.683 -10.288 1.00 92.56 84 SER A C 1
ATOM 684 O O . SER A 1 84 ? 8.965 -8.327 -9.859 1.00 92.56 84 SER A O 1
ATOM 686 N N . ASP A 1 85 ? 11.076 -8.270 -10.645 1.00 91.12 85 ASP A N 1
ATOM 687 C CA . ASP A 1 85 ? 11.312 -9.723 -10.692 1.00 91.12 85 ASP A CA 1
ATOM 688 C C . ASP A 1 85 ? 10.270 -10.495 -11.533 1.00 91.12 85 ASP A C 1
ATOM 690 O O . ASP A 1 85 ? 10.082 -11.705 -11.398 1.00 91.12 85 ASP A O 1
ATOM 694 N N . GLY A 1 86 ? 9.553 -9.793 -12.413 1.00 86.75 86 GLY A N 1
ATOM 695 C CA . GLY A 1 86 ? 8.507 -10.316 -13.282 1.00 86.75 86 GLY A CA 1
ATOM 696 C C . GLY A 1 86 ? 7.293 -10.901 -12.557 1.00 86.75 86 GLY A C 1
ATOM 697 O O . GLY A 1 86 ? 6.529 -11.641 -13.177 1.00 86.75 86 GLY A O 1
ATOM 698 N N . GLN A 1 87 ? 7.116 -10.619 -11.263 1.00 86.00 87 GLN A N 1
ATOM 699 C CA . GLN 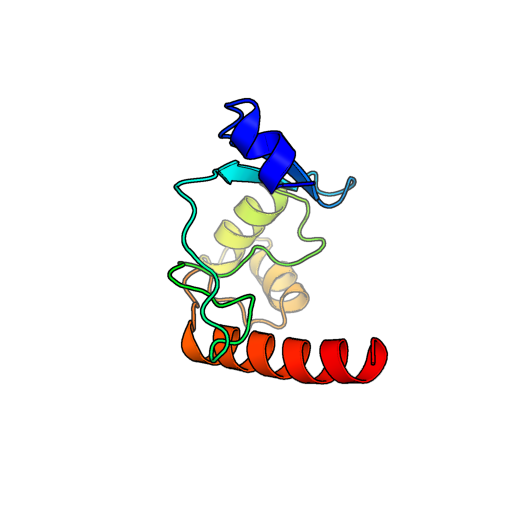A 1 87 ? 6.065 -11.194 -10.414 1.00 86.00 87 GLN A CA 1
ATOM 700 C C . GLN A 1 87 ? 5.242 -10.087 -9.740 1.00 86.00 87 GLN A C 1
ATOM 702 O O . GLN A 1 87 ? 5.205 -9.947 -8.510 1.00 86.00 87 GLN A O 1
ATOM 707 N N . PHE A 1 88 ? 4.561 -9.281 -10.554 1.00 94.19 88 PHE A N 1
ATOM 708 C CA . PHE A 1 88 ? 3.632 -8.272 -10.056 1.00 94.19 88 PHE A CA 1
ATOM 709 C C . PHE A 1 88 ? 2.255 -8.398 -10.704 1.00 94.19 88 PHE A C 1
ATOM 711 O O . PHE A 1 88 ? 2.086 -8.111 -11.889 1.00 94.19 88 PHE A O 1
ATOM 718 N N . ASP A 1 89 ? 1.260 -8.770 -9.900 1.00 94.56 89 ASP A N 1
ATOM 719 C CA . ASP A 1 89 ? -0.151 -8.651 -10.257 1.00 94.56 89 ASP A CA 1
ATOM 720 C C . ASP A 1 89 ? -0.792 -7.528 -9.416 1.00 94.56 89 ASP A C 1
ATOM 722 O O . ASP A 1 89 ? -0.861 -7.638 -8.188 1.00 94.56 89 ASP A O 1
ATOM 726 N N . PRO A 1 90 ? -1.265 -6.427 -10.035 1.00 95.25 90 PRO A N 1
ATOM 727 C CA . PRO A 1 90 ? -1.918 -5.339 -9.311 1.00 95.25 90 PRO A CA 1
ATOM 728 C C . PRO A 1 90 ? -3.219 -5.748 -8.615 1.00 95.25 90 PRO A C 1
ATOM 730 O O . PRO A 1 90 ? -3.658 -5.042 -7.707 1.00 95.25 90 PRO A O 1
ATOM 733 N N . GLU A 1 91 ? -3.862 -6.837 -9.035 1.00 96.62 91 GLU A N 1
ATOM 734 C CA . GLU A 1 91 ? -5.119 -7.305 -8.446 1.00 96.62 91 GLU A CA 1
ATOM 735 C C . GLU A 1 91 ? -4.906 -8.359 -7.349 1.00 96.62 91 GLU A C 1
ATOM 737 O O . GLU A 1 91 ? -5.859 -8.705 -6.647 1.00 96.62 91 GLU A O 1
ATOM 742 N N . GLU A 1 92 ? -3.664 -8.804 -7.135 1.00 96.19 92 GLU A N 1
ATOM 743 C CA . GLU A 1 92 ? -3.301 -9.752 -6.084 1.00 96.19 92 GLU A CA 1
ATOM 744 C C . GLU A 1 92 ? -3.681 -9.216 -4.697 1.00 96.19 92 GLU A C 1
ATOM 746 O O . GLU A 1 92 ? -3.264 -8.135 -4.275 1.00 96.19 92 GLU A O 1
ATOM 751 N N . PHE A 1 93 ? -4.495 -9.982 -3.972 1.00 96.44 93 PHE A N 1
ATOM 752 C CA . PHE A 1 93 ? -4.910 -9.657 -2.615 1.00 96.44 93 PHE A CA 1
ATOM 753 C C . PHE A 1 93 ? -5.359 -10.923 -1.880 1.00 96.44 93 PHE A C 1
ATOM 755 O O . PHE A 1 93 ? -6.383 -11.515 -2.221 1.00 96.44 93 PHE A O 1
ATOM 762 N N . ASP A 1 94 ? -4.620 -11.307 -0.840 1.00 95.94 94 ASP A N 1
ATOM 763 C CA . ASP A 1 94 ? -4.949 -12.442 0.023 1.00 95.94 94 ASP A CA 1
ATOM 764 C C . ASP A 1 94 ? -5.139 -11.968 1.470 1.00 95.94 94 ASP A C 1
ATOM 766 O O . ASP A 1 94 ? -4.190 -11.693 2.210 1.00 95.94 94 ASP A O 1
ATOM 770 N N . ARG A 1 95 ? -6.406 -11.869 1.880 1.00 96.00 95 ARG A N 1
ATOM 771 C CA . ARG A 1 95 ? -6.782 -11.430 3.227 1.00 96.00 95 ARG A CA 1
ATOM 772 C C . ARG A 1 95 ? -6.265 -12.373 4.314 1.00 96.00 95 ARG A C 1
ATOM 774 O O . ARG A 1 95 ? -5.896 -11.896 5.389 1.00 96.00 95 ARG A O 1
ATOM 781 N N . ASP A 1 96 ? -6.268 -13.678 4.068 1.00 95.88 96 ASP A N 1
ATOM 782 C CA . ASP A 1 96 ? -5.919 -14.674 5.080 1.00 95.88 96 ASP A CA 1
ATOM 783 C C . ASP A 1 96 ? -4.403 -14.721 5.281 1.00 95.88 96 ASP A C 1
ATOM 785 O O . ASP A 1 96 ? -3.932 -14.762 6.423 1.00 95.88 96 ASP A O 1
ATOM 789 N N . ALA A 1 97 ? -3.629 -14.595 4.200 1.00 95.75 97 ALA A N 1
ATOM 790 C CA . ALA A 1 97 ? -2.177 -14.445 4.269 1.00 95.75 97 ALA A CA 1
ATOM 791 C C . ALA A 1 97 ? -1.768 -13.157 5.009 1.00 95.75 97 ALA A C 1
ATOM 793 O O . ALA A 1 97 ? -0.884 -13.183 5.876 1.00 95.75 97 ALA A O 1
ATOM 794 N N . ILE A 1 98 ? -2.451 -12.035 4.738 1.00 96.00 98 ILE A N 1
ATOM 795 C CA . ILE A 1 98 ? -2.205 -10.768 5.442 1.00 96.00 98 ILE A CA 1
ATOM 796 C C . ILE A 1 98 ? -2.535 -10.907 6.932 1.00 96.00 98 ILE A C 1
ATOM 798 O O . ILE A 1 98 ? -1.710 -10.563 7.777 1.00 96.00 98 ILE A O 1
ATOM 802 N N . ASN A 1 99 ? -3.702 -11.453 7.282 1.00 95.94 99 ASN A N 1
ATOM 803 C CA . ASN A 1 99 ? -4.081 -11.650 8.684 1.00 95.94 99 ASN A CA 1
ATOM 804 C C . ASN A 1 99 ? -3.146 -12.613 9.422 1.00 95.94 99 ASN A C 1
ATOM 806 O O . ASN A 1 99 ? -2.829 -12.379 10.588 1.00 95.94 99 ASN A O 1
ATOM 810 N N . SER A 1 100 ? -2.652 -13.649 8.744 1.00 95.38 100 SER A N 1
ATOM 811 C CA . SER A 1 100 ? -1.638 -14.551 9.301 1.00 95.38 100 SER A CA 1
ATOM 812 C C . SER A 1 100 ? -0.346 -13.797 9.624 1.00 95.38 100 SER A C 1
ATOM 814 O O . SER A 1 100 ? 0.204 -13.940 10.715 1.00 95.38 100 SER A O 1
ATOM 816 N N . SER A 1 101 ? 0.095 -12.917 8.722 1.00 94.62 101 SER A N 1
ATOM 817 C CA . SER A 1 101 ? 1.271 -12.063 8.932 1.00 94.62 101 SER A CA 1
ATOM 818 C C . SER A 1 101 ? 1.075 -11.079 10.092 1.00 94.62 101 SER A C 1
ATOM 820 O O . SER A 1 101 ? 1.968 -10.920 10.925 1.00 94.62 101 SER A O 1
ATOM 822 N N . LEU A 1 102 ? -0.108 -10.465 10.203 1.00 94.81 102 LEU A N 1
ATOM 823 C CA . LEU A 1 102 ? -0.456 -9.578 11.320 1.00 94.81 102 LEU A CA 1
ATOM 824 C C . LEU A 1 102 ? -0.479 -10.320 12.665 1.00 94.81 102 LEU A C 1
ATOM 826 O O . LEU A 1 102 ? -0.019 -9.781 13.670 1.00 94.81 102 LEU A O 1
ATOM 830 N N . ALA A 1 103 ? -0.963 -11.564 12.691 1.00 93.19 103 ALA A N 1
ATOM 831 C CA . ALA A 1 103 ? -0.961 -12.388 13.896 1.00 93.19 103 ALA A CA 1
ATOM 832 C C . ALA A 1 103 ? 0.463 -12.755 14.345 1.00 93.19 103 ALA A C 1
ATOM 834 O O . ALA A 1 103 ? 0.754 -12.689 15.539 1.00 93.19 103 ALA A O 1
ATOM 835 N N . LEU A 1 104 ? 1.358 -13.078 13.404 1.00 93.75 104 LEU A N 1
ATOM 836 C CA . LEU A 1 104 ? 2.776 -13.312 13.698 1.00 93.75 104 LEU A CA 1
ATOM 837 C C . LEU A 1 104 ? 3.461 -12.047 14.223 1.00 93.75 104 LEU A 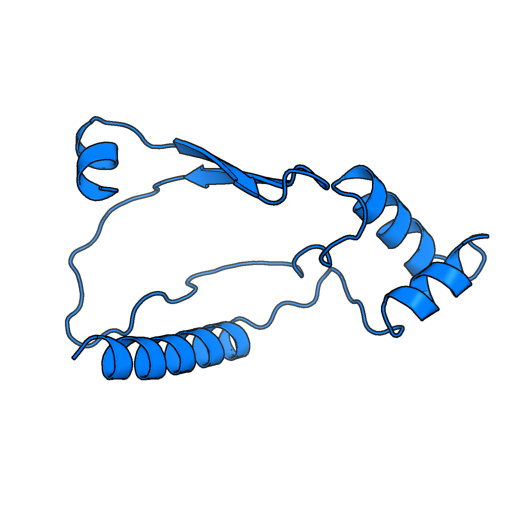C 1
ATOM 839 O O . LEU A 1 104 ? 4.235 -12.112 15.178 1.00 93.75 104 LEU A O 1
ATOM 843 N N . TRP A 1 105 ? 3.160 -10.891 13.626 1.00 93.19 105 TRP A N 1
ATOM 844 C CA . TRP A 1 105 ? 3.652 -9.605 14.117 1.00 93.19 105 TRP A CA 1
ATOM 845 C C . TRP A 1 105 ? 3.167 -9.324 15.545 1.00 93.19 105 TRP A C 1
ATOM 847 O O . TRP A 1 105 ? 3.964 -8.902 16.380 1.00 93.19 105 TRP A O 1
ATOM 857 N N . TYR A 1 106 ? 1.894 -9.603 15.849 1.00 90.88 106 TYR A N 1
ATOM 858 C CA . TYR A 1 106 ? 1.332 -9.439 17.191 1.00 90.88 106 TYR A CA 1
ATOM 859 C C . TYR A 1 106 ? 2.078 -10.271 18.236 1.00 90.88 106 TYR A C 1
ATOM 861 O O . TYR A 1 106 ? 2.414 -9.743 19.297 1.00 90.88 106 TYR A O 1
ATOM 869 N N . ASP A 1 107 ? 2.364 -11.541 17.940 1.00 90.75 107 ASP A N 1
ATOM 870 C CA . ASP A 1 107 ? 3.097 -12.419 18.858 1.00 90.75 107 ASP A CA 1
ATOM 871 C C . ASP A 1 107 ? 4.504 -11.868 19.133 1.00 90.75 107 ASP A C 1
ATOM 873 O O . ASP A 1 107 ? 4.873 -11.644 20.285 1.00 90.75 107 ASP A O 1
ATOM 877 N N . GLN A 1 108 ? 5.243 -11.510 18.078 1.00 90.62 108 GLN A N 1
ATOM 878 C CA . GLN A 1 108 ? 6.593 -10.947 18.204 1.00 90.62 108 GLN A CA 1
ATOM 879 C C . GLN A 1 108 ? 6.613 -9.599 18.935 1.00 90.62 108 GLN A C 1
ATOM 881 O O . GLN A 1 108 ? 7.544 -9.299 19.684 1.00 90.62 108 GLN A O 1
ATOM 886 N N . PHE A 1 109 ? 5.617 -8.748 18.689 1.00 86.06 109 PHE A N 1
ATOM 887 C CA . PHE A 1 109 ? 5.521 -7.443 19.330 1.00 86.06 109 PHE A CA 1
ATOM 888 C C . PHE A 1 109 ? 5.147 -7.578 20.809 1.00 86.06 109 PHE A C 1
ATOM 890 O O . PHE A 1 109 ? 5.676 -6.838 21.639 1.00 86.06 109 PHE A O 1
ATOM 897 N N . SER A 1 110 ? 4.270 -8.525 21.145 1.00 80.44 110 SER A N 1
ATOM 898 C CA . SER A 1 110 ? 3.836 -8.768 22.522 1.00 80.44 110 SER A CA 1
ATOM 899 C C . SER A 1 110 ? 4.982 -9.299 23.383 1.00 80.44 110 SER A C 1
ATOM 901 O O . SER A 1 110 ? 5.192 -8.785 24.475 1.00 80.44 110 SER A O 1
ATOM 903 N N . GLU A 1 111 ? 5.777 -10.241 22.865 1.00 78.44 111 GLU A N 1
ATOM 904 C CA . GLU A 1 111 ? 6.962 -10.784 23.552 1.00 78.44 111 GLU A CA 1
ATOM 905 C C . GLU A 1 111 ? 8.045 -9.730 23.829 1.00 78.44 111 GLU A C 1
ATOM 907 O O . GLU A 1 111 ? 8.753 -9.804 24.829 1.00 78.44 111 GLU A O 1
ATOM 912 N N . ARG A 1 112 ? 8.201 -8.735 22.947 1.00 73.62 112 ARG A N 1
ATOM 913 C CA . ARG A 1 112 ? 9.219 -7.678 23.096 1.00 73.62 112 ARG A CA 1
ATOM 914 C C . ARG A 1 112 ? 8.836 -6.579 24.086 1.00 73.62 112 ARG A C 1
ATOM 916 O O . ARG A 1 112 ? 9.707 -5.808 24.480 1.00 73.62 112 ARG A O 1
ATOM 923 N N . ASN A 1 113 ? 7.555 -6.463 24.429 1.00 64.88 113 ASN A N 1
ATOM 924 C CA . ASN A 1 113 ? 7.024 -5.382 25.265 1.00 64.88 113 ASN A CA 1
ATOM 925 C C . ASN A 1 113 ? 6.422 -5.881 26.594 1.00 64.88 113 ASN A C 1
ATOM 927 O O . ASN A 1 113 ? 5.755 -5.106 27.284 1.00 64.88 113 ASN A O 1
ATOM 931 N N . SER A 1 114 ? 6.658 -7.150 26.941 1.00 55.88 114 SER A N 1
ATOM 932 C CA . SER A 1 114 ? 6.360 -7.783 28.235 1.00 55.88 114 SER A CA 1
ATOM 933 C C . SER A 1 114 ? 7.619 -7.936 29.078 1.00 55.88 114 SER A C 1
ATOM 935 O O . SER A 1 114 ? 7.553 -7.641 30.290 1.00 55.88 114 SER A O 1
#

Secondary structure (DSSP, 8-state):
-HHHHHHTT--EEEEEE-TTTTEEEEEE-----PPPTTS-SS------SPPPPTTS-HHHHHHHHHHHHH-TTSTTHHHHHHHTTT---TT---HHHHHHHHHHHHHHHHHH--

Solvent-accessible surface area (backbone atoms only — not comparable to full-atom values): 7186 Å² total; per-residue (Å²): 110,68,68,59,45,46,72,71,68,51,45,68,49,78,45,77,45,58,91,86,42,55,44,75,43,81,48,71,60,92,74,87,77,83,86,56,91,89,60,76,70,71,68,76,88,79,87,75,42,41,78,81,68,82,92,48,55,27,72,66,29,44,50,52,48,58,54,22,71,74,32,90,82,36,94,55,14,68,62,52,32,62,74,50,74,68,73,79,60,67,71,49,68,60,68,67,62,50,38,51,52,38,50,53,50,38,53,59,52,51,69,74,76,111

Organism: NCBI:txid1434232

Radius of gyration: 18.52 Å; Cα contacts (8 Å, |Δi|>4): 96; chains: 1; bounding box: 30×30×55 Å